Protein AF-A0A7C1ANX9-F1 (afdb_monomer_lite)

pLDDT: mean 89.19, std 9.8, range [43.88, 96.31]

Foldseek 3Di:
DDDDDDDDDPVRVVVVVVVCLVVCQDPQVQQPDDPPDPSRLVSVLVVVCVVVVCPVVPDPLVVCPPHDDDDDPCRVVSVVVSD

Secondary structure (DSSP, 8-state):
---------HHHHHHHHHHHHHH--TTGGG--SPTTSHHHHHHHHHHHHHHTTTHHHH--GGGGTTS----TT-TT-TTGGG-

Structure (mmCIF, N/CA/C/O backbone):
data_AF-A0A7C1ANX9-F1
#
_entry.id   AF-A0A7C1ANX9-F1
#
loop_
_atom_site.group_PDB
_atom_site.id
_atom_site.type_symbol
_atom_site.label_atom_id
_atom_site.label_alt_id
_atom_site.label_comp_id
_atom_site.label_asym_id
_atom_site.label_entity_id
_atom_site.label_seq_id
_atom_site.pdbx_PDB_ins_code
_atom_site.Cartn_x
_atom_site.Cartn_y
_atom_site.Cartn_z
_atom_site.occupancy
_atom_site.B_iso_or_equiv
_atom_site.auth_seq_id
_atom_site.auth_comp_id
_atom_site.auth_asym_id
_atom_site.auth_atom_id
_atom_site.pdbx_PDB_model_num
ATOM 1 N N . MET A 1 1 ? 44.322 -17.134 -2.627 1.00 43.88 1 MET A N 1
ATOM 2 C CA . MET A 1 1 ? 43.990 -15.713 -2.845 1.00 43.88 1 MET A CA 1
ATOM 3 C C . MET A 1 1 ? 42.707 -15.454 -2.085 1.00 43.88 1 MET A C 1
ATOM 5 O O . MET A 1 1 ? 41.751 -16.171 -2.337 1.00 43.88 1 MET A O 1
ATOM 9 N N . ALA A 1 2 ? 42.723 -14.580 -1.080 1.00 54.00 2 ALA A N 1
ATOM 10 C CA . ALA A 1 2 ? 41.522 -14.280 -0.306 1.00 54.00 2 ALA A CA 1
ATOM 11 C C . ALA A 1 2 ? 40.627 -13.346 -1.130 1.00 54.00 2 ALA A C 1
ATOM 13 O O . ALA A 1 2 ? 41.085 -12.295 -1.574 1.00 54.00 2 ALA A O 1
ATOM 14 N N . GLU A 1 3 ? 39.388 -13.763 -1.364 1.00 62.81 3 GLU A N 1
ATOM 15 C CA . GLU A 1 3 ? 38.348 -12.941 -1.973 1.00 62.81 3 GLU A CA 1
ATOM 16 C C . GLU A 1 3 ? 37.966 -11.860 -0.955 1.00 62.81 3 GLU A C 1
ATOM 18 O O . GLU A 1 3 ? 37.503 -12.163 0.146 1.00 62.81 3 GLU A O 1
ATOM 23 N N . GLN A 1 4 ? 38.263 -10.597 -1.263 1.00 56.91 4 GLN A N 1
ATOM 24 C CA . GLN A 1 4 ? 37.812 -9.489 -0.429 1.00 56.91 4 GLN A CA 1
ATOM 25 C C . GLN A 1 4 ? 36.319 -9.299 -0.682 1.00 56.91 4 GLN A C 1
ATOM 27 O O . GLN A 1 4 ? 35.919 -8.904 -1.774 1.00 56.91 4 GLN A O 1
ATOM 32 N N . VAL A 1 5 ? 35.496 -9.594 0.323 1.00 68.06 5 VAL A N 1
ATOM 33 C CA . VAL A 1 5 ? 34.073 -9.256 0.291 1.00 68.06 5 VAL A CA 1
ATOM 34 C C . VAL A 1 5 ? 33.957 -7.760 0.558 1.00 68.06 5 VAL A C 1
ATOM 36 O O . VAL A 1 5 ? 34.246 -7.292 1.660 1.00 68.06 5 VAL A O 1
ATOM 39 N N . GLU A 1 6 ? 33.571 -7.005 -0.463 1.00 75.88 6 GLU A N 1
ATOM 40 C CA . GLU A 1 6 ? 33.326 -5.573 -0.345 1.00 75.88 6 GLU A CA 1
ATOM 41 C C . GLU A 1 6 ? 32.078 -5.340 0.519 1.00 75.88 6 GLU A C 1
ATOM 43 O O . GLU A 1 6 ? 30.961 -5.722 0.163 1.00 75.88 6 GLU A O 1
ATOM 48 N N . VAL A 1 7 ? 32.271 -4.745 1.699 1.00 74.38 7 VAL A N 1
ATOM 49 C CA . VAL A 1 7 ? 31.168 -4.373 2.588 1.00 74.38 7 VAL A CA 1
ATOM 50 C C . VAL A 1 7 ? 30.590 -3.055 2.093 1.00 74.38 7 VAL A C 1
ATOM 52 O O . VAL A 1 7 ? 31.222 -2.005 2.207 1.00 74.38 7 VAL A O 1
ATOM 55 N N . MET A 1 8 ? 29.376 -3.111 1.553 1.00 74.56 8 MET A N 1
ATOM 56 C CA . MET A 1 8 ? 28.637 -1.914 1.168 1.00 74.56 8 MET A CA 1
ATOM 57 C C . MET A 1 8 ? 28.354 -1.019 2.377 1.00 74.56 8 MET A C 1
ATOM 59 O O . MET A 1 8 ? 27.946 -1.499 3.436 1.00 74.56 8 MET A O 1
ATOM 63 N N . GLN A 1 9 ? 28.501 0.294 2.202 1.00 84.12 9 GLN A N 1
ATOM 64 C CA . GLN A 1 9 ? 28.106 1.259 3.223 1.00 84.12 9 GLN A CA 1
ATOM 65 C C . GLN A 1 9 ? 26.576 1.306 3.354 1.00 84.12 9 GLN A C 1
ATOM 67 O O . GLN A 1 9 ? 25.840 1.113 2.385 1.00 84.12 9 GLN A O 1
ATOM 72 N N . ASN A 1 10 ? 26.074 1.633 4.548 1.00 83.69 10 ASN A N 1
ATOM 73 C CA . ASN A 1 10 ? 24.628 1.741 4.799 1.00 83.69 10 ASN A CA 1
ATOM 74 C C . ASN A 1 10 ? 23.937 2.768 3.885 1.00 83.69 10 ASN A C 1
ATOM 76 O O . ASN A 1 10 ? 22.776 2.583 3.516 1.00 83.69 10 ASN A O 1
ATOM 80 N N . ALA A 1 11 ? 24.646 3.837 3.508 1.00 86.19 11 ALA A N 1
ATOM 81 C CA . ALA A 1 11 ? 24.147 4.832 2.564 1.00 86.19 11 ALA A CA 1
ATOM 82 C C . ALA A 1 11 ? 23.929 4.218 1.170 1.00 86.19 11 ALA A C 1
ATOM 84 O O . ALA A 1 11 ? 22.856 4.382 0.592 1.00 86.19 11 ALA A O 1
ATOM 85 N N . ASP A 1 12 ? 24.889 3.425 0.689 1.00 91.06 12 ASP A N 1
ATOM 86 C CA . ASP A 1 12 ? 24.802 2.747 -0.608 1.00 91.06 12 ASP A CA 1
ATOM 87 C C . ASP A 1 12 ? 23.685 1.696 -0.618 1.00 91.06 12 ASP A C 1
ATOM 89 O O . ASP A 1 12 ? 22.968 1.542 -1.605 1.00 91.06 12 ASP A O 1
ATOM 93 N N . LEU A 1 13 ? 23.499 0.981 0.496 1.00 94.06 13 LEU A N 1
ATOM 94 C CA . LEU A 1 13 ? 22.388 0.040 0.654 1.00 94.06 13 LEU A CA 1
ATOM 95 C C . LEU A 1 13 ? 21.035 0.757 0.640 1.00 94.06 13 LEU A C 1
ATOM 97 O O . LEU A 1 13 ? 20.111 0.305 -0.033 1.00 94.06 13 LEU A O 1
ATOM 101 N N . THR A 1 14 ? 20.922 1.891 1.335 1.00 94.75 14 THR A N 1
ATOM 102 C CA . THR A 1 14 ? 19.691 2.698 1.358 1.00 94.75 14 THR A CA 1
ATOM 103 C C . THR A 1 14 ? 19.338 3.209 -0.038 1.00 94.75 14 THR A C 1
ATOM 105 O O . THR A 1 14 ? 18.177 3.145 -0.439 1.00 94.75 14 THR A O 1
ATOM 108 N N . GLU A 1 15 ? 20.335 3.655 -0.805 1.00 95.31 15 GLU A N 1
ATOM 109 C CA . GLU A 1 15 ? 20.155 4.067 -2.196 1.00 95.31 15 GLU A CA 1
ATOM 110 C C . GLU A 1 15 ? 19.633 2.916 -3.062 1.00 95.31 15 GLU A C 1
ATOM 112 O O . GLU A 1 15 ? 18.636 3.073 -3.767 1.00 95.31 15 GLU A O 1
ATOM 117 N N . LYS A 1 16 ? 20.239 1.727 -2.951 1.00 94.75 16 LYS A N 1
ATOM 118 C CA . LYS A 1 16 ? 19.780 0.544 -3.691 1.00 94.75 16 LYS A CA 1
ATOM 119 C C . LYS A 1 16 ? 18.352 0.144 -3.325 1.00 94.75 16 LYS A C 1
ATOM 121 O O . LYS A 1 16 ? 17.574 -0.186 -4.216 1.00 94.75 16 LYS A O 1
ATOM 126 N N . VAL A 1 17 ? 17.985 0.203 -2.042 1.00 92.94 17 VAL A N 1
ATOM 127 C CA . VAL A 1 17 ? 16.608 -0.070 -1.597 1.00 92.94 17 VAL A CA 1
ATOM 128 C C . VAL A 1 17 ? 15.638 0.963 -2.167 1.00 92.94 17 VAL A C 1
ATOM 130 O O . VAL A 1 17 ? 14.564 0.589 -2.636 1.00 92.94 17 VAL A O 1
ATOM 133 N N . ARG A 1 18 ? 16.007 2.249 -2.175 1.00 92.06 18 ARG A N 1
ATOM 134 C CA . ARG A 1 18 ? 15.171 3.302 -2.765 1.00 92.06 18 ARG A CA 1
ATOM 135 C C . ARG A 1 18 ? 14.946 3.062 -4.255 1.00 92.06 18 ARG A C 1
ATOM 137 O O . ARG A 1 18 ? 13.803 3.098 -4.699 1.00 92.06 18 ARG A O 1
ATOM 144 N N . GLN A 1 19 ? 16.013 2.789 -5.006 1.00 94.56 19 GLN A N 1
ATOM 145 C CA . GLN A 1 19 ? 15.910 2.520 -6.439 1.00 94.56 19 GLN A CA 1
ATOM 146 C C . GLN A 1 19 ? 15.035 1.294 -6.712 1.00 94.56 19 GLN A C 1
ATOM 148 O O . GLN A 1 19 ? 14.154 1.350 -7.563 1.00 94.56 19 GLN A O 1
ATOM 153 N N . TYR A 1 20 ? 15.212 0.222 -5.935 1.00 92.81 20 TYR A N 1
ATOM 154 C CA . TYR A 1 20 ? 14.371 -0.966 -6.044 1.00 92.81 20 TYR A CA 1
ATOM 155 C C . TYR A 1 20 ? 12.882 -0.619 -5.908 1.00 92.81 20 TYR A C 1
ATOM 157 O O . TYR A 1 20 ? 12.094 -0.973 -6.781 1.00 92.81 20 TYR A O 1
ATOM 165 N N . TRP A 1 21 ? 12.487 0.120 -4.868 1.00 91.19 21 TRP A N 1
ATOM 166 C CA . TRP A 1 21 ? 11.076 0.460 -4.650 1.00 91.19 21 TRP A CA 1
ATOM 167 C C . TRP A 1 21 ? 10.505 1.477 -5.645 1.00 91.19 21 TRP A C 1
ATOM 169 O O . TRP A 1 21 ? 9.298 1.452 -5.875 1.00 91.19 21 TRP A O 1
ATOM 179 N N . ASN A 1 22 ? 11.335 2.319 -6.268 1.00 88.19 22 ASN A N 1
ATOM 180 C CA . ASN A 1 22 ? 10.892 3.186 -7.366 1.00 88.19 22 ASN A CA 1
ATOM 181 C C . ASN A 1 22 ? 10.431 2.375 -8.588 1.00 88.19 22 ASN A C 1
ATOM 183 O O . ASN A 1 22 ? 9.481 2.772 -9.260 1.00 88.19 22 ASN A O 1
ATOM 187 N N . ASP A 1 23 ? 11.079 1.236 -8.842 1.00 88.50 23 ASP A N 1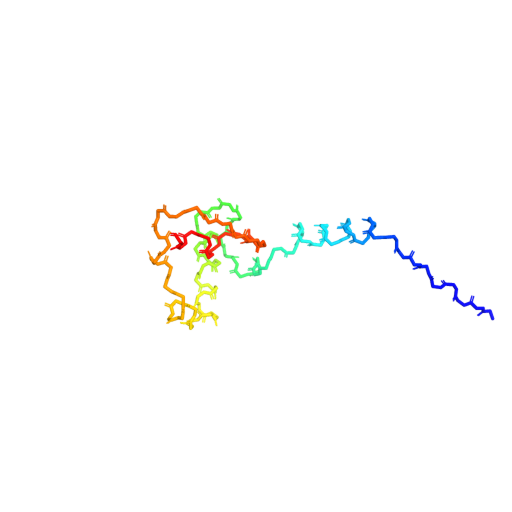
ATOM 188 C CA . ASP A 1 23 ? 10.833 0.422 -10.035 1.00 88.50 23 ASP A CA 1
ATOM 189 C C . ASP A 1 23 ? 9.877 -0.761 -9.771 1.00 88.50 23 ASP A C 1
ATOM 191 O O . ASP A 1 23 ? 9.285 -1.306 -10.701 1.00 88.50 23 ASP A O 1
ATOM 195 N N . HIS A 1 24 ? 9.698 -1.157 -8.505 1.00 86.19 24 HIS A N 1
ATOM 196 C CA . HIS A 1 24 ? 8.961 -2.363 -8.105 1.00 86.19 24 HIS A CA 1
ATOM 197 C C . HIS A 1 24 ? 7.768 -2.039 -7.201 1.00 86.19 24 HIS A C 1
ATOM 199 O O . HIS A 1 24 ? 7.656 -2.553 -6.084 1.00 86.19 24 HIS A O 1
ATOM 205 N N . ILE A 1 25 ? 6.841 -1.205 -7.679 1.00 79.19 25 ILE A N 1
ATOM 206 C CA . ILE A 1 25 ? 5.537 -1.103 -7.014 1.00 79.19 25 ILE A CA 1
ATOM 207 C C . ILE A 1 25 ? 4.861 -2.477 -7.101 1.00 79.19 25 ILE A C 1
ATOM 209 O O . ILE A 1 25 ? 4.777 -3.098 -8.165 1.00 79.19 25 ILE A O 1
ATOM 213 N N . HIS A 1 26 ? 4.414 -2.966 -5.949 1.00 76.06 26 HIS A N 1
ATOM 214 C CA . HIS A 1 26 ? 3.780 -4.270 -5.831 1.00 76.06 26 HIS A CA 1
ATOM 215 C C . HIS A 1 26 ? 2.550 -4.357 -6.755 1.00 76.06 26 HIS A C 1
ATOM 217 O O . HIS A 1 26 ? 1.797 -3.395 -6.888 1.00 76.06 26 HIS A O 1
ATOM 223 N N . ASP A 1 27 ? 2.356 -5.514 -7.389 1.00 78.31 27 ASP A N 1
ATOM 224 C CA . ASP A 1 27 ? 1.196 -5.843 -8.231 1.00 78.31 27 ASP A CA 1
ATOM 225 C C . ASP A 1 27 ? 0.960 -4.989 -9.492 1.00 78.31 27 ASP A C 1
ATOM 227 O O . ASP A 1 27 ? -0.083 -5.132 -10.129 1.00 78.31 27 ASP A O 1
ATOM 231 N N . LEU A 1 28 ? 1.931 -4.180 -9.942 1.00 81.00 28 LEU A N 1
ATOM 232 C CA . LEU A 1 28 ? 1.796 -3.417 -11.196 1.00 81.00 28 LEU A CA 1
ATOM 233 C C . LEU A 1 28 ? 1.416 -4.286 -12.404 1.00 81.00 28 LEU A C 1
ATOM 235 O O . LEU A 1 28 ? 0.670 -3.840 -13.269 1.00 81.00 28 LEU A O 1
ATOM 239 N N . ALA A 1 29 ? 1.895 -5.532 -12.453 1.00 84.31 29 ALA A N 1
ATOM 240 C CA . ALA A 1 29 ? 1.615 -6.464 -13.544 1.00 84.31 29 ALA A CA 1
ATOM 241 C C . ALA A 1 29 ? 0.138 -6.900 -13.638 1.00 84.31 29 ALA A C 1
ATOM 243 O O . ALA A 1 29 ? -0.260 -7.476 -14.648 1.00 84.31 29 ALA A O 1
ATOM 244 N N . ILE A 1 30 ? -0.663 -6.665 -12.594 1.00 86.94 30 ILE A N 1
ATOM 245 C CA . ILE A 1 30 ? -2.093 -7.004 -12.565 1.00 86.94 30 ILE A CA 1
ATOM 246 C C . ILE A 1 30 ? -2.956 -5.857 -13.102 1.00 86.94 30 ILE A C 1
ATOM 248 O O . ILE A 1 30 ? -4.073 -6.107 -13.564 1.00 86.94 30 ILE A O 1
ATOM 252 N N . ALA A 1 31 ? -2.447 -4.621 -13.083 1.00 91.12 31 ALA A N 1
ATOM 253 C CA . ALA A 1 31 ? -3.175 -3.470 -13.592 1.00 91.12 31 ALA A CA 1
ATOM 254 C C . ALA A 1 31 ? -3.397 -3.586 -15.107 1.00 91.12 31 ALA A C 1
ATOM 256 O O . ALA A 1 31 ? -2.476 -3.824 -15.888 1.00 91.12 31 ALA A O 1
ATOM 257 N N . LYS A 1 32 ? -4.648 -3.398 -15.519 1.00 94.88 32 LYS A N 1
ATOM 258 C CA . LYS A 1 32 ? -5.091 -3.400 -16.917 1.00 94.88 32 LYS A CA 1
ATOM 259 C C . LYS A 1 32 ? -5.195 -1.978 -17.451 1.00 94.88 32 LYS A C 1
ATOM 261 O O . LYS A 1 32 ? -5.088 -1.759 -18.658 1.00 94.88 32 LYS A O 1
ATOM 266 N N . HIS A 1 33 ? -5.413 -1.021 -16.555 1.00 95.94 33 HIS A N 1
ATOM 267 C CA . HIS A 1 33 ? -5.544 0.388 -16.883 1.00 95.94 33 HIS A CA 1
ATOM 268 C C . HIS A 1 33 ? -4.209 1.143 -16.763 1.00 95.94 33 HIS A C 1
ATOM 270 O O . HIS A 1 33 ? -3.338 0.755 -15.980 1.00 95.94 33 HIS A O 1
ATOM 276 N N . PRO A 1 34 ? -4.038 2.256 -17.504 1.00 94.50 34 PRO A N 1
ATOM 277 C CA . PRO A 1 34 ? -2.821 3.059 -17.436 1.00 94.50 34 PRO A CA 1
ATOM 278 C C . PRO A 1 34 ? -2.561 3.615 -16.032 1.00 94.50 34 PRO A C 1
ATOM 280 O O . PRO A 1 34 ? -3.481 4.112 -15.375 1.00 94.50 34 PRO A O 1
ATOM 283 N N . VAL A 1 35 ? -1.293 3.595 -15.612 1.00 91.19 35 VAL A N 1
ATOM 284 C CA . VAL A 1 35 ? -0.835 4.149 -14.328 1.00 91.19 35 VAL A CA 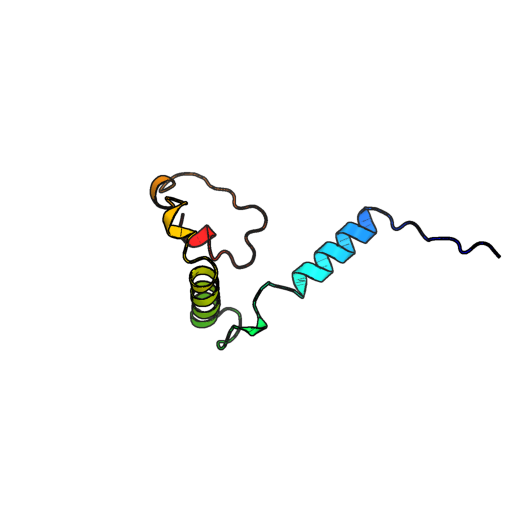1
ATOM 285 C C . VAL A 1 35 ? -1.344 5.581 -14.136 1.00 91.19 35 VAL A C 1
ATOM 287 O O . VAL A 1 35 ? -1.260 6.410 -15.042 1.00 91.19 35 VAL A O 1
ATOM 290 N N . GLY A 1 36 ? -1.871 5.870 -12.944 1.00 89.62 36 GLY A N 1
ATOM 291 C CA . GLY A 1 36 ? -2.378 7.195 -12.569 1.00 89.62 36 GLY A CA 1
ATOM 292 C C . GLY A 1 36 ? -3.837 7.469 -12.950 1.00 89.62 36 GLY A C 1
ATOM 293 O O . GLY A 1 36 ? -4.362 8.525 -12.604 1.00 89.62 36 GLY A O 1
ATOM 294 N N . THR A 1 37 ? -4.515 6.537 -13.623 1.00 95.31 37 THR A N 1
ATOM 295 C CA . THR A 1 37 ? -5.963 6.621 -13.878 1.00 95.31 37 THR A CA 1
ATOM 296 C C . THR A 1 37 ? -6.777 6.041 -12.719 1.00 95.31 37 THR A C 1
ATOM 298 O O . TH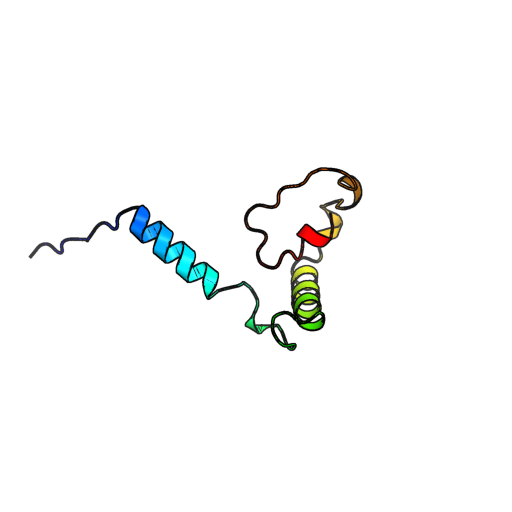R A 1 37 ? -6.261 5.247 -11.938 1.00 95.31 37 THR A O 1
ATOM 301 N N . LEU A 1 38 ? -8.068 6.384 -12.622 1.00 94.69 38 LEU A N 1
ATOM 302 C CA . LEU A 1 38 ? -8.971 5.772 -11.635 1.00 94.69 38 LEU A CA 1
ATOM 303 C C . LEU A 1 38 ? -8.988 4.241 -11.763 1.00 94.69 38 LEU A C 1
ATOM 305 O O . LEU A 1 38 ? -8.773 3.550 -10.771 1.00 94.69 38 LEU A O 1
ATOM 309 N N . GLY A 1 39 ? -9.142 3.732 -12.990 1.00 96.06 39 GLY A N 1
ATOM 310 C CA . GLY A 1 39 ? -9.174 2.293 -13.261 1.00 96.06 39 GLY A CA 1
ATOM 311 C C . GLY A 1 39 ? -7.907 1.562 -12.808 1.00 96.06 39 GLY A C 1
ATOM 312 O O . GLY A 1 39 ? -7.981 0.422 -12.367 1.00 96.06 39 GLY A O 1
ATOM 313 N N . PHE A 1 40 ? -6.746 2.224 -12.832 1.00 93.81 40 PHE A N 1
ATOM 314 C CA . PHE A 1 40 ? -5.505 1.638 -12.320 1.00 93.81 40 PHE A CA 1
ATOM 315 C C . PHE A 1 40 ? -5.580 1.393 -10.809 1.00 93.81 40 PHE A C 1
ATOM 317 O O . PHE A 1 40 ? -5.219 0.318 -10.340 1.00 93.81 40 PHE A O 1
ATOM 324 N N . PHE A 1 41 ? -6.091 2.356 -10.040 1.00 93.12 41 PHE A N 1
ATOM 325 C CA . PHE A 1 41 ? -6.270 2.1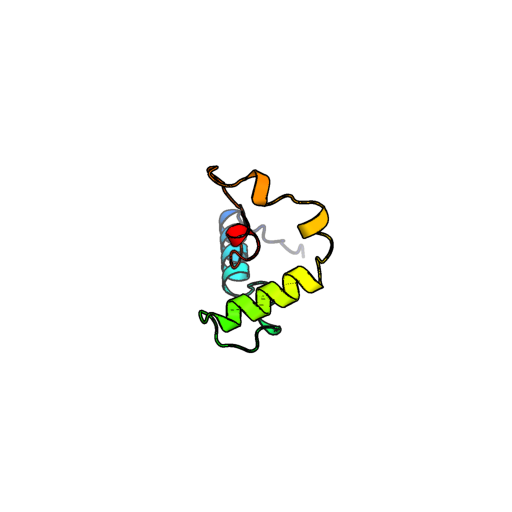78 -8.597 1.00 93.12 41 PHE A CA 1
ATOM 326 C C . PHE A 1 41 ? -7.390 1.179 -8.271 1.00 93.12 41 PHE A C 1
ATOM 328 O O . PHE A 1 41 ? -7.283 0.452 -7.282 1.00 93.12 41 PHE A O 1
ATOM 335 N N . GLU A 1 42 ? -8.434 1.110 -9.101 1.00 94.56 42 GLU A N 1
ATOM 336 C CA . GLU A 1 42 ? -9.501 0.109 -8.981 1.00 94.56 42 GLU A CA 1
ATOM 337 C C . GLU A 1 42 ? -8.969 -1.314 -9.201 1.00 94.56 42 GLU A C 1
ATOM 339 O O . GLU A 1 42 ? -9.215 -2.167 -8.349 1.00 94.56 42 GLU A O 1
ATOM 344 N N . ASP A 1 43 ? -8.166 -1.550 -10.248 1.00 94.88 43 ASP A N 1
ATOM 345 C CA . ASP A 1 43 ? -7.544 -2.856 -10.520 1.00 94.88 43 ASP A CA 1
ATOM 346 C C . ASP A 1 43 ? -6.701 -3.339 -9.327 1.00 94.88 43 ASP A C 1
ATOM 348 O O . ASP A 1 43 ? -6.804 -4.490 -8.891 1.00 94.88 43 ASP A O 1
ATOM 352 N N . LEU A 1 44 ? -5.868 -2.450 -8.770 1.00 93.56 44 LEU A N 1
ATOM 353 C CA . LEU A 1 44 ? -5.013 -2.792 -7.633 1.00 93.56 44 LEU A CA 1
ATOM 354 C C . LEU A 1 44 ? -5.828 -3.036 -6.355 1.00 93.56 44 LEU A C 1
ATOM 356 O O . LEU A 1 44 ? -5.521 -3.955 -5.594 1.00 93.56 44 LEU A O 1
ATOM 360 N N . SER A 1 45 ? -6.872 -2.237 -6.113 1.00 93.31 45 SER A N 1
ATOM 361 C CA . SER A 1 45 ? -7.774 -2.411 -4.969 1.00 93.31 45 SER A CA 1
ATOM 362 C C . SER A 1 45 ? -8.536 -3.734 -5.055 1.00 93.31 45 SER A C 1
ATOM 364 O O . SER A 1 45 ? -8.578 -4.484 -4.078 1.00 93.31 45 SER A O 1
ATOM 366 N N . GLU A 1 46 ? -9.079 -4.076 -6.226 1.00 94.00 46 GLU A N 1
ATOM 367 C CA . GLU A 1 46 ? -9.765 -5.350 -6.445 1.00 94.00 46 GLU A CA 1
ATOM 368 C C . GLU A 1 46 ? -8.836 -6.527 -6.132 1.00 94.00 46 GLU A C 1
ATOM 370 O O . GLU A 1 46 ? -9.177 -7.384 -5.313 1.00 94.00 46 GLU A O 1
ATOM 375 N N . TYR A 1 47 ? -7.623 -6.526 -6.689 1.00 93.75 47 TYR A N 1
ATOM 376 C CA . TYR A 1 47 ? -6.650 -7.587 -6.439 1.00 93.75 47 TYR A CA 1
ATOM 377 C C . TYR A 1 47 ? -6.223 -7.676 -4.964 1.00 93.75 47 TYR A C 1
ATOM 379 O O . TYR A 1 47 ? -6.204 -8.767 -4.385 1.00 93.75 47 TYR A O 1
ATOM 387 N N . ARG A 1 48 ? -5.929 -6.534 -4.323 1.00 93.31 48 ARG A N 1
ATOM 388 C CA . ARG A 1 48 ? -5.557 -6.442 -2.899 1.00 93.31 48 ARG A CA 1
ATOM 389 C C . ARG A 1 48 ? -6.601 -7.118 -2.017 1.00 93.31 48 ARG A C 1
ATOM 391 O O . ARG A 1 48 ? -6.253 -7.957 -1.184 1.00 93.31 48 ARG A O 1
ATOM 398 N N . PHE A 1 49 ? -7.874 -6.767 -2.193 1.00 93.00 49 PHE A N 1
ATOM 399 C CA . PHE A 1 49 ? -8.955 -7.269 -1.344 1.00 93.00 49 PHE A CA 1
ATOM 400 C C . PHE A 1 49 ? -9.486 -8.632 -1.774 1.00 93.00 49 PHE A C 1
ATOM 402 O O . PHE A 1 49 ? -10.091 -9.309 -0.945 1.00 93.00 49 PHE A O 1
ATOM 409 N N . ASP A 1 50 ? -9.196 -9.087 -2.993 1.00 94.25 50 ASP A N 1
ATOM 410 C CA . ASP A 1 50 ? -9.368 -10.486 -3.378 1.00 94.25 50 ASP A CA 1
ATOM 411 C C . ASP A 1 50 ? -8.341 -11.402 -2.689 1.00 94.25 50 ASP A C 1
ATOM 413 O O . ASP A 1 50 ? -8.695 -12.442 -2.126 1.00 94.25 50 ASP A O 1
ATOM 417 N N . LYS A 1 51 ? -7.069 -10.990 -2.646 1.00 93.06 51 LYS A N 1
ATOM 418 C CA . LYS A 1 51 ? -6.014 -11.725 -1.929 1.00 93.06 51 LYS A CA 1
ATOM 419 C C . LYS A 1 51 ? -6.184 -11.652 -0.417 1.00 93.06 51 LYS A C 1
ATOM 421 O O . LYS A 1 51 ? -5.994 -12.649 0.277 1.00 93.06 51 LYS A O 1
ATOM 426 N N . LEU A 1 52 ? -6.566 -10.485 0.095 1.00 94.38 52 LEU A N 1
ATOM 427 C CA . LEU A 1 52 ? -6.720 -10.214 1.521 1.00 94.38 52 LEU A CA 1
ATOM 428 C C . LEU A 1 52 ? -8.189 -10.056 1.919 1.00 94.38 52 LEU A C 1
ATOM 430 O O . LEU A 1 52 ? -8.536 -9.173 2.700 1.00 94.38 52 LEU A O 1
ATOM 434 N N . ARG A 1 53 ? -9.067 -10.953 1.452 1.00 95.12 53 ARG A N 1
ATOM 435 C CA . ARG A 1 53 ? -10.508 -10.956 1.803 1.00 95.12 53 ARG A CA 1
ATOM 436 C C . ARG A 1 53 ? -10.790 -10.961 3.311 1.00 95.12 53 ARG A C 1
ATOM 438 O O . ARG A 1 53 ? -11.902 -10.642 3.731 1.00 95.12 53 ARG A O 1
ATOM 445 N N . TYR A 1 54 ? -9.823 -11.370 4.135 1.00 95.06 54 TYR A N 1
ATOM 446 C CA . TYR A 1 54 ? -9.936 -11.332 5.593 1.00 95.06 54 TYR A CA 1
ATOM 447 C C . TYR A 1 54 ? -9.676 -9.940 6.184 1.00 95.06 54 TYR A C 1
ATOM 449 O O . TYR A 1 54 ? -10.181 -9.657 7.266 1.00 95.06 54 TYR A O 1
ATOM 457 N N . LEU A 1 55 ? -8.918 -9.072 5.506 1.00 94.25 55 LEU A N 1
ATOM 458 C CA . LEU A 1 55 ? -8.443 -7.802 6.056 1.00 94.25 55 LEU A CA 1
ATOM 459 C C . LEU A 1 55 ? -9.601 -6.879 6.488 1.00 94.25 55 LEU A C 1
ATOM 461 O O . LEU A 1 55 ? -9.595 -6.454 7.643 1.00 94.25 55 LEU A O 1
ATOM 465 N N . PRO A 1 56 ? -10.663 -6.669 5.679 1.00 91.75 56 PRO A N 1
ATOM 466 C CA . PRO A 1 56 ? -11.822 -5.877 6.106 1.00 91.75 56 PRO A CA 1
ATOM 467 C C . PRO A 1 56 ? -12.646 -6.497 7.239 1.00 91.75 56 PRO A C 1
ATOM 469 O O . PRO A 1 56 ? -13.519 -5.836 7.786 1.00 91.75 56 PRO A O 1
ATOM 472 N N . LYS A 1 57 ? -12.418 -7.773 7.576 1.00 93.94 57 LYS A N 1
ATOM 473 C CA . LYS A 1 57 ? -13.114 -8.454 8.679 1.00 93.94 57 LYS A CA 1
ATOM 474 C C . LYS A 1 57 ? -12.389 -8.292 10.011 1.00 93.94 57 LYS A C 1
ATOM 476 O O . LYS A 1 57 ? -13.003 -8.500 11.051 1.00 93.94 57 LYS A O 1
ATOM 481 N N . VAL A 1 58 ? -11.091 -7.986 9.977 1.00 95.44 58 VAL A N 1
ATOM 482 C CA . VAL A 1 58 ? -10.242 -7.880 11.174 1.00 95.44 58 VAL A CA 1
ATOM 483 C C . VAL A 1 58 ? -9.836 -6.441 11.481 1.00 95.44 58 VAL A C 1
ATOM 485 O O . VAL A 1 58 ? -9.547 -6.135 12.633 1.00 95.44 58 VAL A O 1
ATOM 488 N N . VAL A 1 59 ? -9.841 -5.555 10.480 1.00 93.69 59 VAL A N 1
ATOM 489 C CA . VAL A 1 59 ? -9.607 -4.119 10.658 1.00 93.69 59 VAL A CA 1
ATOM 490 C C . VAL A 1 59 ? -10.929 -3.375 10.521 1.00 93.69 59 VAL A C 1
ATOM 492 O O . VAL A 1 59 ? -11.517 -3.329 9.441 1.00 93.69 59 VAL A O 1
ATOM 495 N N . ASP A 1 60 ? -11.375 -2.749 11.609 1.00 94.25 60 ASP A N 1
ATOM 496 C CA . ASP A 1 60 ? -12.447 -1.757 11.552 1.00 94.25 60 ASP A CA 1
ATOM 497 C C . ASP A 1 60 ? -11.866 -0.409 11.118 1.00 94.25 60 ASP A C 1
ATOM 499 O O . ASP A 1 60 ? -11.486 0.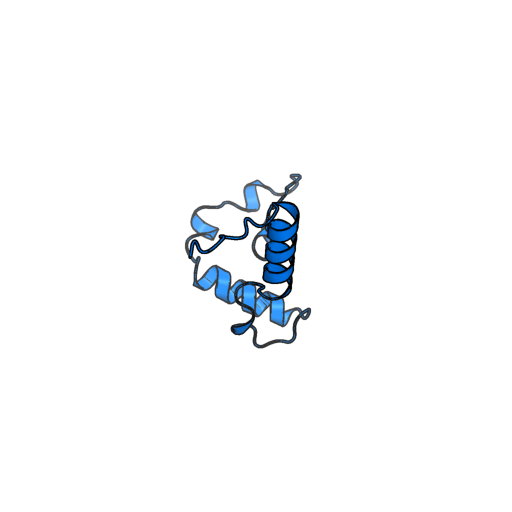428 11.938 1.00 94.25 60 ASP A O 1
ATOM 503 N N . PHE A 1 61 ? -11.781 -0.206 9.805 1.00 93.94 61 PHE A N 1
ATOM 504 C CA . PHE A 1 61 ? -11.309 1.055 9.236 1.00 93.94 61 PHE A CA 1
ATOM 505 C C . PHE A 1 61 ? -12.156 2.251 9.703 1.00 93.94 61 PHE A C 1
ATOM 507 O O . PHE A 1 61 ? -11.625 3.329 9.969 1.00 93.94 61 PHE A O 1
ATOM 514 N N . SER A 1 62 ? -13.466 2.052 9.897 1.00 93.50 62 SER A N 1
ATOM 515 C CA . SER A 1 62 ? -14.397 3.124 10.259 1.00 93.50 62 SER A CA 1
ATOM 516 C C . SER A 1 62 ? -14.161 3.685 11.665 1.00 93.50 62 SER A C 1
ATOM 518 O O . SER A 1 62 ? -14.421 4.868 11.903 1.00 93.50 62 SER A O 1
ATOM 520 N N . ALA A 1 63 ? -13.581 2.888 12.571 1.00 95.62 63 ALA A N 1
ATOM 521 C CA . ALA A 1 63 ? -13.200 3.322 13.916 1.00 95.62 63 ALA A CA 1
ATOM 522 C C . ALA A 1 63 ? -12.173 4.470 13.921 1.00 95.62 63 ALA A C 1
ATOM 524 O O . ALA A 1 63 ? -11.993 5.143 14.943 1.00 95.62 63 ALA A O 1
ATOM 525 N N . TYR A 1 64 ? -11.499 4.710 12.793 1.00 94.50 64 TYR A N 1
ATOM 526 C CA . TYR A 1 64 ? -10.472 5.736 12.655 1.00 94.50 64 TYR A CA 1
ATOM 527 C C . TYR A 1 64 ? -10.955 7.026 11.984 1.00 94.50 64 TYR A C 1
ATOM 529 O O . TYR A 1 64 ? -10.196 7.997 11.923 1.00 94.50 64 TYR A O 1
ATOM 537 N N . LYS A 1 65 ? -12.231 7.093 11.588 1.00 93.69 65 LYS A N 1
ATOM 538 C CA . LYS A 1 65 ? -12.820 8.277 10.960 1.00 93.69 65 LYS A CA 1
ATOM 539 C C . LYS A 1 65 ? -12.582 9.539 11.798 1.00 93.69 65 LYS A C 1
ATOM 541 O O . LYS A 1 65 ? -12.905 9.597 12.985 1.00 93.69 65 LYS A O 1
ATOM 546 N N . GLY A 1 66 ? -12.029 10.573 11.161 1.00 94.25 66 GLY A N 1
ATOM 547 C CA . GLY A 1 66 ? -11.744 11.869 11.789 1.00 94.25 66 GLY A CA 1
ATOM 548 C C . GLY A 1 66 ? -10.483 11.908 12.663 1.00 94.25 66 GLY A C 1
ATOM 549 O O . GLY A 1 66 ? -10.196 12.944 13.264 1.00 94.25 66 GLY A O 1
ATOM 550 N N . LYS A 1 67 ? -9.714 10.815 12.744 1.00 96.00 67 LYS A N 1
ATOM 551 C CA . LYS A 1 67 ? -8.405 10.800 13.409 1.00 96.00 67 LYS A CA 1
ATOM 552 C C . LYS A 1 67 ? -7.302 11.258 12.450 1.00 96.00 67 LYS A C 1
ATOM 554 O O . LYS A 1 67 ? -7.472 11.287 11.236 1.00 96.00 67 LYS A O 1
ATOM 559 N N . LYS A 1 68 ? -6.140 11.603 13.011 1.00 96.31 68 LYS A N 1
ATOM 560 C CA . LYS A 1 68 ? -4.902 11.801 12.244 1.00 96.31 68 LYS A CA 1
ATOM 561 C C . LYS A 1 68 ? -4.162 10.470 12.173 1.00 96.31 68 LYS A C 1
ATOM 563 O O . LYS A 1 68 ? -3.845 9.909 13.219 1.00 96.31 68 LYS A O 1
ATOM 568 N N . ILE A 1 69 ? -3.910 9.979 10.964 1.00 93.50 69 ILE A N 1
ATOM 569 C CA . ILE A 1 69 ? -3.347 8.648 10.714 1.00 93.50 69 ILE A CA 1
ATOM 570 C C . ILE A 1 69 ? -2.088 8.800 9.865 1.00 93.50 69 ILE A C 1
ATOM 572 O O . ILE A 1 69 ? -2.056 9.607 8.939 1.00 93.50 69 ILE A O 1
ATOM 576 N N . LEU A 1 70 ? -1.059 8.025 10.202 1.00 94.94 70 LEU A N 1
ATOM 577 C CA . LEU A 1 70 ? 0.153 7.869 9.409 1.00 94.94 70 LEU A CA 1
ATOM 578 C C . LEU A 1 70 ? 0.250 6.406 8.981 1.00 94.94 70 LEU A C 1
ATOM 580 O O . LEU A 1 70 ? 0.386 5.529 9.832 1.00 94.94 70 LEU A O 1
ATOM 584 N N . GLU A 1 71 ? 0.214 6.158 7.676 1.00 93.75 71 GLU A N 1
ATOM 585 C CA . GLU A 1 71 ? 0.558 4.857 7.111 1.00 93.75 71 GLU A CA 1
ATOM 586 C C . GLU A 1 71 ? 2.016 4.882 6.643 1.00 93.75 71 GLU A C 1
ATOM 588 O O . GLU A 1 71 ? 2.400 5.682 5.788 1.00 93.75 71 GLU A O 1
ATOM 593 N N . VAL A 1 72 ? 2.847 4.019 7.228 1.00 94.81 72 VAL A N 1
ATOM 594 C CA . VAL A 1 72 ? 4.257 3.872 6.851 1.00 94.81 72 VAL A CA 1
ATOM 595 C C . VAL A 1 72 ? 4.368 2.760 5.815 1.00 94.81 72 VAL A C 1
ATOM 597 O O . VAL A 1 72 ? 3.913 1.648 6.060 1.00 94.81 72 VAL A O 1
ATOM 600 N N . GLY A 1 73 ? 4.991 3.053 4.671 1.00 90.50 73 GLY A N 1
ATOM 601 C CA . GLY A 1 73 ? 5.071 2.096 3.565 1.00 90.50 73 GLY A CA 1
ATOM 602 C C . GLY A 1 73 ? 3.739 1.917 2.832 1.00 90.50 73 GLY A C 1
ATOM 603 O O . GLY A 1 73 ? 3.392 0.801 2.465 1.00 90.50 73 GLY A O 1
ATOM 604 N N . CYS A 1 74 ? 2.999 3.010 2.615 1.00 91.25 74 CYS A N 1
ATOM 605 C CA . CYS A 1 74 ? 1.651 3.002 2.033 1.00 91.25 74 CYS A CA 1
ATOM 606 C C . CYS A 1 74 ? 1.565 2.493 0.582 1.00 91.25 74 CYS A C 1
ATOM 608 O O . CYS A 1 74 ? 0.474 2.205 0.090 1.00 91.25 74 CYS A O 1
ATOM 610 N N . GLY A 1 75 ? 2.692 2.388 -0.129 1.00 90.44 75 GLY A N 1
ATOM 611 C CA . GLY A 1 75 ? 2.703 2.004 -1.540 1.00 90.44 75 GLY A CA 1
ATOM 612 C C . GLY A 1 75 ? 1.782 2.909 -2.365 1.00 90.44 75 GLY A C 1
ATOM 613 O O . GLY A 1 75 ? 1.895 4.130 -2.310 1.00 90.44 75 GLY A O 1
ATOM 614 N N . ALA A 1 76 ? 0.837 2.313 -3.097 1.00 90.06 76 ALA A N 1
ATOM 615 C CA . ALA A 1 76 ? -0.166 3.044 -3.877 1.00 90.06 76 ALA A CA 1
ATOM 616 C C . ALA A 1 76 ? -1.317 3.652 -3.036 1.00 90.06 76 ALA A C 1
ATOM 618 O O . ALA A 1 7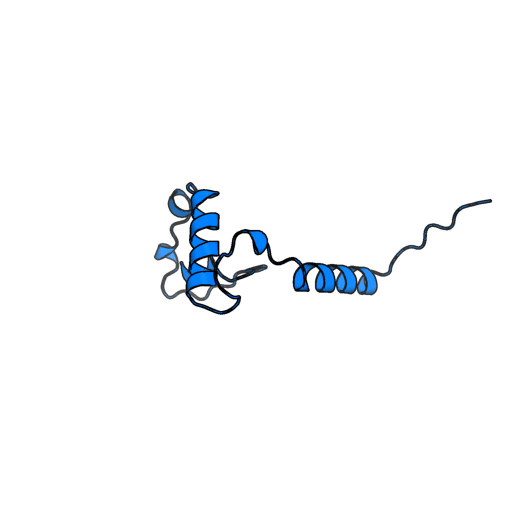6 ? -2.249 4.215 -3.602 1.00 90.06 76 ALA A O 1
ATOM 619 N N . GLY A 1 77 ? -1.284 3.530 -1.703 1.00 91.88 77 GLY A N 1
ATOM 620 C CA . GLY A 1 77 ? -2.283 4.105 -0.793 1.00 91.88 77 GLY A CA 1
ATOM 621 C C . GLY A 1 77 ? -3.632 3.378 -0.776 1.00 91.88 77 GLY A C 1
ATOM 622 O O . GLY A 1 77 ? -4.637 3.965 -0.389 1.00 91.88 77 GLY A O 1
ATOM 623 N N . ILE A 1 78 ? -3.677 2.112 -1.204 1.00 92.38 78 ILE A N 1
ATOM 624 C CA . ILE A 1 78 ? -4.921 1.330 -1.353 1.00 92.38 78 ILE A CA 1
ATOM 625 C C . ILE A 1 78 ? -5.641 1.125 -0.014 1.00 92.38 78 ILE A C 1
ATOM 627 O O . ILE A 1 78 ? -6.867 1.226 0.055 1.00 92.38 78 ILE A O 1
ATOM 631 N N . ASP A 1 79 ? -4.889 0.828 1.045 1.00 92.25 79 ASP A N 1
ATOM 632 C CA . ASP A 1 79 ? -5.457 0.652 2.380 1.00 92.25 79 ASP A CA 1
ATOM 633 C C . ASP A 1 79 ? -5.687 2.027 3.040 1.00 92.25 79 ASP A C 1
ATOM 635 O O . ASP A 1 79 ? -6.716 2.212 3.691 1.00 92.25 79 ASP A O 1
ATOM 639 N N . LEU A 1 80 ? -4.806 3.015 2.791 1.00 92.62 80 LEU A N 1
ATOM 640 C CA . LEU A 1 80 ? -4.925 4.388 3.307 1.00 92.62 80 LEU A CA 1
ATOM 641 C C . LEU A 1 80 ? -6.301 5.002 3.064 1.00 92.62 80 LEU A C 1
ATOM 643 O O . LEU A 1 80 ? -6.887 5.572 3.978 1.00 92.62 80 LEU A O 1
ATOM 647 N N . ILE A 1 81 ? -6.815 4.884 1.836 1.00 91.50 81 ILE A N 1
ATOM 648 C CA . ILE A 1 81 ? -8.083 5.514 1.440 1.00 91.50 81 ILE A CA 1
ATOM 649 C C . ILE A 1 81 ? -9.310 4.925 2.151 1.00 91.50 81 ILE A C 1
ATOM 651 O O . ILE A 1 81 ? -10.415 5.435 1.973 1.00 91.50 81 ILE A O 1
ATOM 655 N N . ARG A 1 82 ? -9.150 3.833 2.910 1.00 91.19 82 ARG A N 1
ATOM 656 C CA . ARG A 1 82 ? -10.245 3.205 3.657 1.00 91.19 82 ARG A CA 1
ATOM 657 C C . ARG A 1 82 ? -10.428 3.766 5.064 1.00 91.19 82 ARG A C 1
ATOM 659 O O . ARG A 1 82 ? -11.509 3.556 5.615 1.00 91.19 82 ARG A O 1
ATOM 666 N N . PHE A 1 83 ? -9.410 4.412 5.634 1.00 91.50 83 PHE A N 1
ATOM 667 C CA . PHE A 1 83 ? -9.464 5.020 6.968 1.00 91.50 83 PHE A CA 1
ATOM 668 C C . PHE A 1 83 ? -10.132 6.406 6.952 1.00 91.50 83 PHE A C 1
ATOM 670 O O . PHE A 1 83 ? -10.812 6.745 7.952 1.00 91.50 83 PHE A O 1
#

Radius of gyration: 18.27 Å; chains: 1; bounding box: 58×28×31 Å

Sequence (83 aa):
MAEQVEVMQNADLTEKVRQYWNDHIHDLAIAKHPVGTLGFFEDLSEYRFDKLRYLPKVVDFSAYKGKKILEVGCGAGIDLIRF